Protein AF-A0A354HRS2-F1 (afdb_monomer_lite)

Foldseek 3Di:
DLLQLLLLLLQLDDPPVLVVCVVVVPQLSVVLNVSNVCSVVSNCCSCPVVVVVCCVVVVVVVVVVVVVCVVPDDPCVVVVVVVVVVVVCCVVVVSVVSSVVSNVCSNVSSSVVSNVVSVVCVVPVPPPPPDDDDDDD

Sequence (137 aa):
VVFDIIGVAATAAKMPPLNARAAKKVVGAKQAINLARNSEQVASFCNDVVGDICGIISGSAAAAIVFNLFVNNPNQRYINIITMAFVASLTVGGKGFGKSLAINYSTEILMIVGKIINFAQKLFPFRKAKEGRSNGK

Structure (mmCIF, N/CA/C/O backbone):
data_AF-A0A354HRS2-F1
#
_entry.id   AF-A0A354HRS2-F1
#
loop_
_atom_site.group_PDB
_atom_site.id
_atom_site.type_symbol
_atom_site.label_atom_id
_atom_site.label_alt_id
_atom_site.label_comp_id
_atom_site.label_asym_id
_atom_site.label_entity_id
_atom_site.label_seq_id
_atom_site.pdbx_PDB_ins_code
_atom_site.Cartn_x
_atom_site.Cartn_y
_atom_site.Cartn_z
_atom_site.occupancy
_atom_site.B_iso_or_equiv
_atom_site.auth_seq_id
_atom_site.auth_comp_id
_atom_site.auth_asym_id
_atom_site.auth_atom_id
_atom_site.pdbx_PDB_model_num
ATOM 1 N N . VAL A 1 1 ? 0.220 0.513 -5.775 1.00 65.88 1 VAL A N 1
ATOM 2 C CA . VAL A 1 1 ? -0.676 1.666 -5.493 1.00 65.88 1 VAL A CA 1
ATOM 3 C C . VAL A 1 1 ? -1.704 1.327 -4.416 1.00 65.88 1 VAL A C 1
ATOM 5 O O . VAL A 1 1 ? -1.698 1.987 -3.392 1.00 65.88 1 VAL A O 1
ATOM 8 N N . VAL A 1 2 ? -2.516 0.271 -4.572 1.00 67.81 2 VAL A N 1
ATOM 9 C CA . VAL A 1 2 ? -3.527 -0.133 -3.562 1.00 67.81 2 VAL A CA 1
ATOM 10 C C . VAL A 1 2 ? -2.921 -0.375 -2.172 1.00 67.81 2 VAL A C 1
ATOM 12 O O . VAL A 1 2 ? -3.436 0.113 -1.176 1.00 67.81 2 VAL A O 1
ATOM 15 N N . PHE A 1 3 ? -1.786 -1.070 -2.107 1.00 69.62 3 PHE A N 1
ATOM 16 C CA . PHE A 1 3 ? -1.096 -1.372 -0.850 1.00 69.62 3 PHE A CA 1
ATOM 17 C C . PHE A 1 3 ? -0.517 -0.120 -0.146 1.00 69.62 3 PHE A C 1
ATOM 19 O O . PHE A 1 3 ? -0.574 -0.019 1.075 1.00 69.62 3 PHE A O 1
ATOM 26 N N . ASP A 1 4 ? -0.069 0.882 -0.911 1.00 74.06 4 ASP A N 1
ATOM 27 C CA . ASP A 1 4 ? 0.409 2.180 -0.397 1.00 74.06 4 ASP A CA 1
ATOM 28 C C . ASP A 1 4 ? -0.741 2.975 0.250 1.00 74.06 4 ASP A C 1
ATOM 30 O O . ASP A 1 4 ? -0.608 3.503 1.348 1.00 74.06 4 ASP A O 1
ATOM 34 N N . ILE A 1 5 ? -1.929 2.955 -0.368 1.00 74.62 5 ILE A N 1
ATOM 35 C CA . ILE A 1 5 ? -3.148 3.569 0.188 1.00 74.62 5 ILE A CA 1
ATOM 36 C C . ILE A 1 5 ? -3.537 2.915 1.522 1.00 74.62 5 ILE A C 1
ATOM 38 O O . ILE A 1 5 ? -3.954 3.619 2.437 1.00 74.62 5 ILE A O 1
ATOM 42 N N . ILE A 1 6 ? -3.372 1.594 1.662 1.00 77.31 6 ILE A N 1
ATOM 43 C CA . ILE A 1 6 ? -3.649 0.874 2.917 1.00 77.31 6 ILE A CA 1
ATOM 44 C C . ILE A 1 6 ? -2.643 1.263 4.005 1.00 77.31 6 ILE A C 1
ATOM 46 O O . ILE A 1 6 ? -3.056 1.545 5.129 1.00 77.31 6 ILE A O 1
ATOM 50 N N . GLY A 1 7 ? -1.347 1.310 3.675 1.00 77.81 7 GLY A N 1
ATOM 51 C CA . GLY A 1 7 ? -0.298 1.728 4.611 1.00 77.81 7 GLY A CA 1
ATOM 52 C C . GLY A 1 7 ? -0.507 3.164 5.095 1.00 77.81 7 GLY A C 1
ATOM 53 O O . GLY A 1 7 ? -0.537 3.421 6.293 1.00 77.81 7 GLY A O 1
ATOM 54 N N . VAL A 1 8 ? -0.773 4.087 4.169 1.00 78.94 8 VAL A N 1
ATOM 55 C CA . VAL A 1 8 ? -1.024 5.503 4.481 1.00 78.94 8 VAL A CA 1
ATOM 56 C C . VAL A 1 8 ? -2.328 5.684 5.260 1.00 78.94 8 VAL A C 1
ATOM 58 O O . VAL A 1 8 ? -2.361 6.458 6.214 1.00 78.94 8 VAL A O 1
ATOM 61 N N . ALA A 1 9 ? -3.392 4.951 4.916 1.00 76.50 9 ALA A N 1
ATOM 62 C CA . ALA A 1 9 ? -4.642 4.976 5.674 1.00 76.50 9 ALA A CA 1
ATOM 63 C C . ALA A 1 9 ? -4.462 4.427 7.099 1.00 76.50 9 ALA A C 1
ATOM 65 O O . ALA A 1 9 ? -5.075 4.961 8.021 1.00 76.50 9 ALA A O 1
ATOM 66 N N . ALA A 1 10 ? -3.614 3.409 7.298 1.00 77.12 10 ALA A N 1
ATOM 67 C CA . ALA A 1 10 ? -3.285 2.880 8.624 1.00 77.12 10 ALA A CA 1
ATOM 68 C C . ALA A 1 10 ? -2.571 3.916 9.490 1.00 77.12 10 ALA A C 1
ATOM 70 O O . ALA A 1 10 ? -2.929 4.072 10.656 1.00 77.12 10 ALA A O 1
ATOM 71 N N . THR A 1 11 ? -1.638 4.669 8.912 1.00 78.25 11 THR A N 1
ATOM 72 C CA . THR A 1 11 ? -0.920 5.740 9.616 1.00 78.25 11 THR A CA 1
ATOM 73 C C . THR A 1 11 ? -1.795 6.976 9.854 1.00 78.25 11 THR A C 1
ATOM 75 O O . THR A 1 11 ? -1.674 7.631 10.885 1.00 78.25 11 THR A O 1
ATOM 78 N N . ALA A 1 12 ? -2.708 7.299 8.933 1.00 78.94 12 ALA A N 1
ATOM 79 C CA . ALA A 1 12 ? -3.585 8.471 9.027 1.00 78.94 12 ALA A CA 1
ATOM 80 C C . ALA A 1 12 ? -4.876 8.235 9.840 1.00 78.94 12 ALA A C 1
ATOM 82 O O . ALA A 1 12 ? -5.638 9.178 10.087 1.00 78.94 12 ALA A O 1
ATOM 83 N N . ALA A 1 13 ? -5.178 6.993 10.226 1.00 79.44 13 ALA A N 1
ATOM 84 C CA . ALA A 1 13 ? -6.394 6.667 10.961 1.00 79.44 13 ALA A CA 1
ATOM 85 C C . ALA A 1 13 ? -6.328 7.140 12.421 1.00 79.44 13 ALA A C 1
ATOM 87 O O . ALA A 1 13 ? -5.374 6.877 13.150 1.00 79.44 13 ALA A O 1
ATOM 88 N N . LYS A 1 14 ? -7.393 7.805 12.883 1.00 77.25 14 LYS A N 1
ATOM 89 C CA . LYS A 1 14 ? -7.504 8.285 14.267 1.00 77.25 14 LYS A CA 1
ATOM 90 C C . LYS A 1 14 ? -8.171 7.234 15.160 1.00 77.25 14 LYS A C 1
ATOM 92 O O . LYS A 1 14 ? -9.180 6.634 14.793 1.00 77.25 14 LYS A O 1
ATOM 97 N N . MET A 1 15 ? -7.662 7.069 16.381 1.00 78.06 15 MET A N 1
ATOM 98 C CA . MET A 1 15 ? -8.193 6.115 17.368 1.00 78.06 15 MET A CA 1
ATOM 99 C C . MET A 1 15 ? -9.629 6.417 17.856 1.00 78.06 15 MET A C 1
ATOM 101 O O . MET A 1 15 ? -10.405 5.469 17.975 1.00 78.06 15 MET A O 1
ATOM 105 N N . PRO A 1 16 ? -10.051 7.678 18.102 1.00 81.12 16 PRO A N 1
ATOM 106 C CA . PRO A 1 16 ? -11.408 7.977 18.572 1.00 81.12 16 PRO A CA 1
ATOM 107 C C . PRO A 1 16 ? -12.548 7.452 17.672 1.00 81.12 16 PRO A C 1
ATOM 109 O O . PRO A 1 16 ? -13.427 6.760 18.194 1.00 81.12 16 PRO A O 1
ATOM 112 N N . PRO A 1 17 ? -12.561 7.684 16.339 1.00 81.06 17 PRO A N 1
ATOM 113 C CA . PRO A 1 17 ? -13.627 7.159 15.482 1.00 81.06 17 PRO A CA 1
ATOM 114 C C . PRO A 1 17 ? -13.590 5.627 15.348 1.00 81.06 17 PRO A C 1
ATOM 116 O O . PRO A 1 17 ? -14.645 4.997 15.243 1.00 81.06 17 PRO A O 1
ATOM 119 N N . LEU A 1 18 ? -12.407 5.006 15.413 1.00 81.00 18 LEU A N 1
ATOM 120 C CA . LEU A 1 18 ? -12.265 3.545 15.427 1.00 81.00 18 LEU A CA 1
ATOM 121 C C . LEU A 1 18 ? -12.820 2.928 16.718 1.00 81.00 18 LEU A C 1
ATOM 123 O O . LEU A 1 18 ? -13.590 1.968 16.663 1.00 81.00 18 LEU A O 1
ATOM 127 N N . ASN A 1 19 ? -12.500 3.516 17.872 1.00 82.50 19 ASN A N 1
ATOM 128 C CA . ASN A 1 19 ? -13.007 3.074 19.170 1.00 82.50 19 ASN A CA 1
ATOM 129 C C . ASN A 1 19 ? -14.531 3.231 19.266 1.00 82.50 19 ASN A C 1
ATOM 131 O O . ASN A 1 19 ? -15.204 2.331 19.764 1.00 82.50 19 ASN A O 1
ATOM 135 N N . ALA A 1 20 ? -15.099 4.310 18.716 1.00 83.50 20 ALA A N 1
ATOM 136 C CA . ALA A 1 20 ? -16.551 4.487 18.637 1.00 83.50 20 ALA A CA 1
ATOM 137 C C . ALA A 1 20 ? -17.226 3.396 17.778 1.00 83.50 20 ALA A C 1
ATOM 139 O O . ALA A 1 20 ? -18.258 2.838 18.165 1.00 83.50 20 ALA A O 1
ATOM 140 N N . ARG A 1 21 ? -16.625 3.029 16.634 1.00 80.62 21 ARG A N 1
ATOM 141 C CA . ARG A 1 21 ? -17.107 1.919 15.785 1.00 80.62 21 ARG A CA 1
ATOM 142 C C . ARG A 1 21 ? -16.943 0.554 16.471 1.00 80.62 21 ARG A C 1
ATOM 144 O O . ARG A 1 21 ? -17.807 -0.310 16.318 1.00 80.62 21 ARG A O 1
ATOM 151 N N . ALA A 1 22 ? -15.899 0.362 17.276 1.00 81.62 22 ALA A N 1
ATOM 152 C CA . ALA A 1 22 ? -15.722 -0.848 18.081 1.00 81.62 22 ALA A CA 1
ATOM 153 C C . ALA A 1 22 ? -16.724 -0.946 19.244 1.00 81.62 22 ALA A C 1
ATOM 155 O O . ALA A 1 22 ? -17.246 -2.033 19.495 1.00 81.62 22 ALA A O 1
ATOM 156 N N . ALA A 1 23 ? -17.062 0.172 19.894 1.00 82.75 23 ALA A N 1
ATOM 157 C CA . ALA A 1 23 ? -18.102 0.234 20.925 1.00 82.75 23 ALA A CA 1
ATOM 158 C C . ALA A 1 23 ? -19.485 -0.138 20.361 1.00 82.75 23 ALA A C 1
ATOM 160 O O . ALA A 1 23 ? -20.239 -0.872 20.996 1.00 82.75 23 ALA A O 1
ATOM 161 N N . LYS A 1 24 ? -19.775 0.259 19.111 1.00 84.62 24 LYS A N 1
ATOM 162 C CA . LYS A 1 24 ? -20.959 -0.190 18.352 1.00 84.62 24 LYS A CA 1
ATOM 163 C C . LYS A 1 24 ? -20.866 -1.630 17.817 1.00 84.62 24 LYS A C 1
ATOM 165 O O . LYS A 1 24 ? -21.737 -2.048 17.061 1.00 84.62 24 LYS A O 1
ATOM 170 N N . LYS A 1 25 ? -19.830 -2.394 18.186 1.00 79.56 25 LYS A N 1
ATOM 171 C CA . LYS A 1 25 ? -19.586 -3.780 17.743 1.00 79.56 25 LYS A CA 1
ATOM 172 C C . LYS A 1 25 ? -19.595 -3.947 16.216 1.00 79.56 25 LYS A C 1
ATOM 174 O O . LYS A 1 25 ? -20.019 -4.982 15.703 1.00 79.56 25 LYS A O 1
ATOM 179 N N . VAL A 1 26 ? -19.102 -2.950 15.475 1.00 84.44 26 VAL A N 1
ATOM 180 C CA . VAL A 1 26 ? -19.009 -3.053 14.014 1.00 84.44 26 VAL A CA 1
ATOM 181 C C . VAL A 1 26 ? -18.004 -4.146 13.638 1.00 84.44 26 VAL A C 1
ATOM 183 O O . VAL A 1 26 ? -16.881 -4.198 14.143 1.00 84.44 26 VAL A O 1
ATOM 186 N N . VAL A 1 27 ? -18.415 -5.033 12.734 1.00 79.62 27 VAL A N 1
ATOM 187 C CA . VAL A 1 27 ? -17.596 -6.147 12.239 1.00 79.62 27 VAL A CA 1
ATOM 188 C C . VAL A 1 27 ? -16.290 -5.615 11.635 1.00 79.62 27 VAL A C 1
ATOM 190 O O . VAL A 1 27 ? -16.322 -4.702 10.811 1.00 79.62 27 VAL A O 1
ATOM 193 N N . GLY A 1 28 ? -15.146 -6.178 12.039 1.00 78.88 28 GLY A N 1
ATOM 194 C CA . GLY A 1 28 ? -13.815 -5.760 11.575 1.00 78.88 28 GLY A CA 1
ATOM 195 C C . GLY A 1 28 ? -13.197 -4.572 12.327 1.00 78.88 28 GLY A C 1
ATOM 196 O O . GLY A 1 28 ? -12.040 -4.243 12.075 1.00 78.88 28 GLY A O 1
ATOM 197 N N . ALA A 1 29 ? -13.913 -3.946 13.273 1.00 80.44 29 ALA A N 1
ATOM 198 C CA . ALA A 1 29 ? -13.404 -2.783 14.011 1.00 80.44 29 ALA A CA 1
ATOM 199 C C . ALA A 1 29 ? -12.210 -3.118 14.922 1.00 80.44 29 ALA A C 1
ATOM 201 O O . ALA A 1 29 ? -11.279 -2.325 15.024 1.00 80.44 29 ALA A O 1
ATOM 202 N N . LYS A 1 30 ? -12.189 -4.306 15.545 1.00 79.06 30 LYS A N 1
ATOM 203 C CA . LYS A 1 30 ? -11.044 -4.759 16.359 1.00 79.06 30 LYS A CA 1
ATOM 204 C C . LYS A 1 30 ? -9.780 -4.922 15.512 1.00 79.06 30 LYS A C 1
ATOM 206 O O . LYS A 1 30 ? -8.715 -4.459 15.903 1.00 79.06 30 LYS A O 1
ATOM 211 N N . GLN A 1 31 ? -9.915 -5.526 14.332 1.00 80.94 31 GLN A N 1
ATOM 212 C CA . GLN A 1 31 ? -8.819 -5.693 13.380 1.00 80.94 31 GLN A CA 1
ATOM 213 C C . GLN A 1 31 ? -8.336 -4.345 12.839 1.00 80.94 31 GLN A C 1
ATOM 215 O O . GLN A 1 31 ? -7.132 -4.136 12.754 1.00 80.94 31 GLN A O 1
ATOM 220 N N . ALA A 1 32 ? -9.250 -3.415 12.544 1.00 80.38 32 ALA A N 1
ATOM 221 C CA . ALA A 1 32 ? -8.896 -2.058 12.133 1.00 80.38 32 ALA A CA 1
ATOM 222 C C . ALA A 1 32 ? -8.121 -1.305 13.233 1.00 80.38 32 ALA A C 1
ATOM 224 O O . ALA A 1 32 ? -7.110 -0.677 12.939 1.00 80.38 32 ALA A O 1
ATOM 225 N N . ILE A 1 33 ? -8.522 -1.424 14.507 1.00 83.25 33 ILE A N 1
ATOM 226 C CA . ILE A 1 33 ? -7.769 -0.855 15.642 1.00 83.25 33 ILE A CA 1
ATOM 227 C C . ILE A 1 33 ? -6.369 -1.468 15.739 1.00 83.25 33 ILE A C 1
ATOM 229 O O . ILE A 1 33 ? -5.398 -0.744 15.945 1.00 83.25 33 ILE A O 1
ATOM 233 N N . ASN A 1 34 ? -6.250 -2.788 15.582 1.00 81.56 34 ASN A N 1
ATOM 234 C CA . ASN A 1 34 ? -4.950 -3.454 15.628 1.00 81.56 34 ASN A CA 1
ATOM 235 C C . ASN A 1 34 ? -4.038 -3.012 14.468 1.00 81.56 34 ASN A C 1
ATOM 237 O O . ASN A 1 34 ? -2.843 -2.811 14.658 1.00 81.56 34 ASN A O 1
ATOM 241 N N . LEU A 1 35 ? -4.617 -2.794 13.284 1.00 82.19 35 LEU A N 1
ATOM 242 C CA . LEU A 1 35 ? -3.903 -2.294 12.110 1.00 82.19 35 LEU A CA 1
ATOM 243 C C . LEU A 1 35 ? -3.444 -0.837 12.288 1.00 82.19 35 LEU A C 1
ATOM 245 O O . LEU A 1 35 ? -2.327 -0.510 11.908 1.00 82.19 35 LEU A O 1
ATOM 249 N N . ALA A 1 36 ? -4.267 0.013 12.914 1.00 83.06 36 ALA A N 1
ATOM 250 C CA . ALA A 1 36 ? -3.893 1.388 13.261 1.00 83.06 36 ALA A CA 1
ATOM 251 C C . ALA A 1 36 ? -2.792 1.439 14.337 1.00 83.06 36 ALA A C 1
ATOM 253 O O . ALA A 1 36 ? -1.893 2.275 14.264 1.00 83.06 36 ALA A O 1
ATOM 254 N N . ARG A 1 37 ? -2.832 0.526 15.321 1.00 81.44 37 ARG A N 1
ATOM 255 C CA . ARG A 1 37 ? -1.794 0.406 16.362 1.00 81.44 37 ARG A CA 1
ATOM 256 C C . ARG A 1 37 ? -0.444 -0.030 15.798 1.00 81.44 37 ARG A C 1
ATOM 258 O O . ARG A 1 37 ? 0.569 0.508 16.218 1.00 81.44 37 ARG A O 1
ATOM 265 N N . ASN A 1 38 ? -0.443 -0.950 14.836 1.00 82.50 38 ASN A N 1
ATOM 266 C CA . ASN A 1 38 ? 0.770 -1.422 14.162 1.00 82.50 38 ASN A CA 1
ATOM 267 C C . ASN A 1 38 ? 0.988 -0.723 12.810 1.00 82.50 38 ASN A C 1
ATOM 269 O O . ASN A 1 38 ? 1.541 -1.318 11.884 1.00 82.50 38 ASN A O 1
ATOM 273 N N . SER A 1 39 ? 0.531 0.524 12.678 1.00 80.38 39 SER A N 1
ATOM 274 C CA . SER A 1 39 ? 0.551 1.267 11.413 1.00 80.38 39 SER A CA 1
ATOM 275 C C . SER A 1 39 ? 1.951 1.391 10.819 1.00 80.38 39 SER A C 1
ATOM 277 O O . SER A 1 39 ? 2.105 1.223 9.616 1.00 80.38 39 SER A O 1
ATOM 279 N N . GLU A 1 40 ? 2.974 1.584 11.650 1.00 77.19 40 GLU A N 1
ATOM 280 C CA . GLU A 1 40 ? 4.374 1.669 11.223 1.00 77.19 40 GLU A CA 1
ATOM 281 C C . GLU A 1 40 ? 4.855 0.376 10.542 1.00 77.19 40 GLU A C 1
ATOM 283 O O . GLU A 1 40 ? 5.424 0.404 9.451 1.00 77.19 40 GLU A O 1
ATOM 288 N N . GLN A 1 41 ? 4.525 -0.780 11.123 1.00 79.75 41 GLN A N 1
ATOM 289 C CA . GLN A 1 41 ? 4.892 -2.082 10.569 1.00 79.75 41 GLN A CA 1
ATOM 290 C C . GLN A 1 41 ? 4.104 -2.407 9.291 1.00 79.75 41 GLN A C 1
ATOM 292 O O . GLN A 1 41 ? 4.646 -2.988 8.351 1.00 79.75 41 GLN A O 1
ATOM 297 N N . VAL A 1 42 ? 2.828 -2.014 9.233 1.00 79.88 42 VAL A N 1
ATOM 298 C CA . VAL A 1 42 ? 1.975 -2.175 8.042 1.00 79.88 42 VAL A CA 1
ATOM 299 C C . VAL A 1 42 ? 2.448 -1.266 6.910 1.00 79.88 42 VAL A C 1
ATOM 301 O O . VAL A 1 42 ? 2.496 -1.701 5.762 1.00 79.88 42 VAL A O 1
ATOM 304 N N . ALA A 1 43 ? 2.823 -0.026 7.221 1.00 79.69 43 ALA A N 1
ATOM 305 C CA . ALA A 1 43 ? 3.328 0.932 6.251 1.00 79.69 43 ALA A CA 1
ATOM 306 C C . ALA A 1 43 ? 4.663 0.470 5.654 1.00 79.69 43 ALA A C 1
ATOM 308 O O . ALA A 1 43 ? 4.777 0.445 4.431 1.00 79.69 43 ALA A O 1
ATOM 309 N N . SER A 1 44 ? 5.620 0.028 6.479 1.00 78.31 44 SER A N 1
ATOM 310 C CA . SER A 1 44 ? 6.894 -0.517 5.985 1.00 78.31 44 SER A CA 1
ATOM 311 C C . SER A 1 44 ? 6.690 -1.812 5.191 1.00 78.31 44 SER A C 1
ATOM 313 O O . SER A 1 44 ? 7.223 -1.952 4.097 1.00 78.31 44 SER A O 1
ATOM 315 N N . PHE A 1 45 ? 5.817 -2.725 5.630 1.00 80.12 45 PHE A N 1
ATOM 316 C CA . PHE A 1 45 ? 5.498 -3.913 4.827 1.00 80.12 45 PHE A CA 1
ATOM 317 C C . PHE A 1 45 ? 4.893 -3.543 3.464 1.00 80.12 45 PHE A C 1
ATOM 319 O O . PHE A 1 45 ? 5.264 -4.105 2.431 1.00 80.12 45 PHE A O 1
ATOM 326 N N . CYS A 1 46 ? 3.963 -2.585 3.445 1.00 77.81 46 CYS A N 1
ATOM 327 C CA . CYS A 1 46 ? 3.303 -2.187 2.213 1.00 77.81 46 CYS A CA 1
ATOM 328 C C . CYS A 1 46 ? 4.199 -1.418 1.250 1.00 77.81 46 CYS A C 1
ATOM 330 O O . CYS A 1 46 ? 4.037 -1.549 0.034 1.00 77.81 46 CYS A O 1
ATOM 332 N N . ASN A 1 47 ? 5.060 -0.562 1.786 1.00 76.44 47 ASN A N 1
ATOM 333 C CA . ASN A 1 47 ? 5.884 0.323 0.986 1.00 76.44 47 ASN A CA 1
ATOM 334 C C . ASN A 1 47 ? 7.211 -0.331 0.606 1.00 76.44 47 ASN A C 1
ATOM 336 O O . ASN A 1 47 ? 7.591 -0.246 -0.555 1.00 76.44 47 ASN A O 1
ATOM 340 N N . ASP A 1 48 ? 7.852 -1.031 1.540 1.00 74.81 48 ASP A N 1
ATOM 341 C CA . ASP A 1 48 ? 9.191 -1.579 1.342 1.00 74.81 48 ASP A CA 1
ATOM 342 C C . ASP A 1 48 ? 9.091 -2.996 0.776 1.00 74.81 48 ASP A C 1
ATOM 344 O O . ASP A 1 48 ? 9.464 -3.226 -0.362 1.00 74.81 48 ASP A O 1
ATOM 348 N N . VAL A 1 49 ? 8.452 -3.946 1.466 1.00 77.62 49 VAL A N 1
ATOM 349 C CA . VAL A 1 49 ? 8.437 -5.349 0.993 1.00 77.62 49 VAL A CA 1
ATOM 350 C C . VAL A 1 49 ? 7.674 -5.504 -0.324 1.00 77.62 49 VAL A C 1
ATOM 352 O O . VAL A 1 49 ? 8.175 -6.085 -1.288 1.00 77.62 49 VAL A O 1
ATOM 355 N N . VAL A 1 50 ? 6.447 -4.983 -0.394 1.00 79.62 50 VAL A N 1
ATOM 356 C CA . VAL A 1 50 ? 5.645 -5.075 -1.626 1.00 79.62 50 VAL A CA 1
ATOM 357 C C . VAL A 1 50 ? 6.185 -4.137 -2.708 1.00 79.62 50 VAL A C 1
ATOM 359 O O . VAL A 1 50 ? 6.096 -4.464 -3.894 1.00 79.62 50 VAL A O 1
ATOM 362 N N . GLY A 1 51 ? 6.756 -2.993 -2.321 1.00 77.75 51 GLY A N 1
ATOM 363 C CA . GLY A 1 51 ? 7.388 -2.060 -3.251 1.00 77.75 51 GLY A CA 1
ATOM 364 C C . GLY A 1 51 ? 8.637 -2.641 -3.903 1.00 77.75 51 GLY A C 1
ATOM 365 O O . GLY A 1 51 ? 8.727 -2.611 -5.129 1.00 77.75 51 GLY A O 1
ATOM 366 N N . ASP A 1 52 ? 9.530 -3.239 -3.118 1.00 83.62 52 ASP A N 1
ATOM 367 C CA . ASP A 1 52 ? 10.784 -3.837 -3.578 1.00 83.62 52 ASP A CA 1
ATOM 368 C C . ASP A 1 52 ? 10.520 -5.039 -4.482 1.00 83.62 52 ASP A C 1
ATOM 370 O O . ASP A 1 52 ? 11.064 -5.116 -5.581 1.00 83.62 52 ASP A O 1
ATOM 374 N N . ILE A 1 53 ? 9.611 -5.941 -4.093 1.00 84.06 53 ILE A N 1
ATOM 375 C CA . ILE A 1 53 ? 9.253 -7.103 -4.924 1.00 84.06 53 ILE A CA 1
ATOM 376 C C . ILE A 1 53 ? 8.672 -6.647 -6.267 1.00 84.06 53 ILE A C 1
ATOM 378 O O . ILE A 1 53 ? 9.077 -7.133 -7.325 1.00 84.06 53 ILE A O 1
ATOM 382 N N . CYS A 1 54 ? 7.729 -5.703 -6.245 1.00 80.25 54 CYS A N 1
ATOM 383 C CA . CYS A 1 54 ? 7.083 -5.222 -7.464 1.00 80.25 54 CYS A CA 1
ATOM 384 C C . CYS A 1 54 ? 8.061 -4.421 -8.340 1.00 80.25 54 CYS A C 1
ATOM 386 O O . CYS A 1 54 ? 8.055 -4.562 -9.563 1.00 80.25 54 CYS A O 1
ATOM 388 N N . GLY A 1 55 ? 8.939 -3.631 -7.716 1.00 79.75 55 GLY A N 1
ATOM 389 C CA . GLY A 1 55 ? 9.994 -2.871 -8.379 1.00 79.75 55 GLY A CA 1
ATOM 390 C C . GLY A 1 55 ? 11.025 -3.770 -9.054 1.00 79.75 55 GLY A C 1
ATOM 391 O O . GLY A 1 55 ? 11.345 -3.543 -10.219 1.00 79.75 55 GLY A O 1
ATOM 392 N N . ILE A 1 56 ? 11.481 -4.827 -8.376 1.00 85.62 56 ILE A N 1
ATOM 393 C CA . ILE A 1 56 ? 12.417 -5.809 -8.938 1.00 85.62 56 ILE A CA 1
ATOM 394 C C . ILE A 1 56 ? 11.760 -6.547 -10.104 1.00 85.62 56 ILE A C 1
ATOM 396 O O . ILE A 1 56 ? 12.294 -6.516 -11.207 1.00 85.62 56 ILE A O 1
ATOM 400 N N . ILE A 1 57 ? 10.577 -7.143 -9.912 1.00 85.75 57 ILE A N 1
ATOM 401 C CA . ILE A 1 57 ? 9.903 -7.918 -10.970 1.00 85.75 57 ILE A CA 1
ATOM 402 C C . ILE A 1 57 ? 9.609 -7.038 -12.191 1.00 85.75 57 ILE A C 1
ATOM 404 O O . ILE A 1 57 ? 9.908 -7.425 -13.323 1.00 85.75 57 ILE A O 1
ATOM 408 N N . SER A 1 58 ? 9.062 -5.838 -11.977 1.00 82.69 58 SER A N 1
ATOM 409 C CA . SER A 1 58 ? 8.767 -4.908 -13.069 1.00 82.69 58 SER A CA 1
ATOM 410 C C . SER A 1 58 ? 10.039 -4.394 -13.741 1.00 82.69 58 SER A C 1
ATOM 412 O O . SER A 1 58 ? 10.048 -4.235 -14.960 1.00 82.69 58 SER A O 1
ATOM 414 N N . GLY A 1 59 ? 11.102 -4.131 -12.978 1.00 80.56 59 GLY A N 1
ATOM 415 C CA . GLY A 1 59 ? 12.384 -3.657 -13.496 1.00 80.56 59 GLY A CA 1
ATOM 416 C C . GLY A 1 59 ? 13.094 -4.717 -14.332 1.00 80.56 59 GLY A C 1
ATOM 417 O O . GLY A 1 59 ? 13.541 -4.427 -15.441 1.00 80.56 59 GLY A O 1
ATOM 418 N N . SER A 1 60 ? 13.124 -5.963 -13.856 1.00 84.75 60 SER A N 1
ATOM 419 C CA . SER A 1 60 ? 13.684 -7.101 -14.591 1.00 84.75 60 SER A CA 1
ATOM 420 C C . SER A 1 60 ? 12.898 -7.394 -15.871 1.00 84.75 60 SER A C 1
ATOM 422 O O . SER A 1 60 ? 13.499 -7.587 -16.928 1.00 84.75 60 SER A O 1
ATOM 424 N N . ALA A 1 61 ? 11.561 -7.369 -15.812 1.00 83.56 61 ALA A N 1
ATOM 425 C CA . ALA A 1 61 ? 10.714 -7.560 -16.989 1.00 83.56 61 ALA A CA 1
ATOM 426 C C . ALA A 1 61 ? 10.893 -6.428 -18.014 1.00 83.56 61 ALA A C 1
ATOM 428 O O . ALA A 1 61 ? 11.069 -6.694 -19.203 1.00 83.56 61 ALA A O 1
ATOM 429 N N . ALA A 1 62 ? 10.913 -5.169 -17.563 1.00 78.94 62 ALA A N 1
ATOM 430 C CA . ALA A 1 62 ? 11.151 -4.022 -18.435 1.00 78.94 62 ALA A CA 1
ATOM 431 C C . ALA A 1 62 ? 12.536 -4.090 -19.094 1.00 78.94 62 ALA A C 1
ATOM 433 O O . ALA A 1 62 ? 12.644 -3.869 -20.299 1.00 78.94 62 ALA A O 1
ATOM 434 N N . ALA A 1 63 ? 13.578 -4.464 -18.344 1.00 81.75 63 ALA A N 1
ATOM 435 C CA . ALA A 1 63 ? 14.922 -4.650 -18.884 1.00 81.75 63 ALA A CA 1
ATOM 436 C C . ALA A 1 63 ? 14.963 -5.746 -19.963 1.00 81.75 63 ALA A C 1
ATOM 438 O O . ALA A 1 63 ? 15.539 -5.529 -21.028 1.00 81.75 63 ALA A O 1
ATOM 439 N N . ALA A 1 64 ? 14.294 -6.881 -19.739 1.00 82.44 64 ALA A N 1
ATOM 440 C CA . ALA A 1 64 ? 14.210 -7.966 -20.718 1.00 82.44 64 ALA A CA 1
ATOM 441 C C . ALA A 1 64 ? 13.466 -7.554 -22.002 1.00 82.44 64 ALA A C 1
ATOM 443 O O . ALA A 1 64 ? 13.887 -7.911 -23.106 1.00 82.44 64 ALA A O 1
ATOM 444 N N . ILE A 1 65 ? 12.385 -6.777 -21.873 1.00 77.69 65 ILE A N 1
ATOM 445 C CA . ILE A 1 65 ? 11.618 -6.254 -23.014 1.00 77.69 65 ILE A CA 1
ATOM 446 C C . ILE A 1 65 ? 12.457 -5.247 -23.805 1.00 77.69 65 ILE A C 1
ATOM 448 O O . ILE A 1 65 ? 12.541 -5.349 -25.028 1.00 77.69 65 ILE A O 1
ATOM 452 N N . VAL A 1 66 ? 13.115 -4.306 -23.120 1.00 73.38 66 VAL A N 1
ATOM 453 C CA . VAL A 1 66 ? 13.986 -3.306 -23.757 1.00 73.38 66 VAL A CA 1
ATOM 454 C C . VAL A 1 66 ? 15.138 -3.985 -24.490 1.00 73.38 66 VAL A C 1
ATOM 456 O O . VAL A 1 66 ? 15.422 -3.612 -25.626 1.00 73.38 66 VAL A O 1
ATOM 459 N N . PHE A 1 67 ? 15.752 -5.007 -23.889 1.00 76.75 67 PHE A N 1
ATOM 460 C CA . PHE A 1 67 ? 16.835 -5.769 -24.508 1.00 76.75 67 PHE A CA 1
ATOM 461 C C . PHE A 1 67 ? 16.376 -6.480 -25.792 1.00 76.75 67 PHE A C 1
ATOM 463 O O . PHE A 1 67 ? 17.024 -6.359 -26.829 1.00 76.75 67 PHE A O 1
ATOM 470 N N . ASN A 1 68 ? 15.213 -7.142 -25.763 1.00 73.69 68 ASN A N 1
ATOM 471 C CA . ASN A 1 68 ? 14.640 -7.800 -26.945 1.00 73.69 68 ASN A CA 1
ATOM 472 C C . ASN A 1 68 ? 14.241 -6.816 -28.054 1.00 73.69 68 ASN A C 1
ATOM 474 O O . ASN A 1 68 ? 14.392 -7.122 -29.238 1.00 73.69 68 ASN A O 1
ATOM 478 N N . LEU A 1 69 ? 13.739 -5.632 -27.697 1.00 67.56 69 LEU A N 1
ATOM 479 C CA . LEU A 1 69 ? 13.382 -4.604 -28.676 1.00 67.56 69 LEU A CA 1
ATOM 480 C C . LEU A 1 69 ? 14.609 -3.973 -29.337 1.00 67.56 69 LEU A C 1
ATOM 482 O O . LEU A 1 69 ? 14.578 -3.695 -30.536 1.00 67.56 69 LEU A O 1
ATOM 486 N N . PHE A 1 70 ? 15.683 -3.771 -28.569 1.00 65.56 70 PHE A N 1
ATOM 487 C CA . PHE A 1 70 ? 16.930 -3.189 -29.070 1.00 65.56 70 PHE A CA 1
ATOM 488 C C . PHE A 1 70 ? 17.571 -4.041 -30.169 1.00 65.56 70 PHE A C 1
ATOM 490 O O . PHE A 1 70 ? 18.154 -3.496 -31.101 1.00 65.56 70 PHE A O 1
ATOM 497 N N . VAL A 1 71 ? 17.434 -5.366 -30.070 1.00 67.19 71 VAL A N 1
ATOM 498 C CA . VAL A 1 71 ? 17.962 -6.320 -31.054 1.00 67.19 71 VAL A CA 1
ATOM 499 C C . VAL A 1 71 ? 17.128 -6.342 -32.342 1.00 67.19 71 VAL A C 1
ATOM 501 O O . VAL A 1 71 ? 17.679 -6.595 -33.408 1.00 67.19 71 VAL A O 1
ATOM 504 N N . ASN A 1 72 ? 15.822 -6.052 -32.274 1.00 63.56 72 ASN A N 1
ATOM 505 C CA . ASN A 1 72 ? 14.909 -6.299 -33.394 1.00 63.56 72 ASN A CA 1
ATOM 506 C C . ASN A 1 72 ? 14.534 -5.064 -34.231 1.00 63.56 72 ASN A C 1
ATOM 508 O O . ASN A 1 72 ? 14.316 -5.238 -35.423 1.00 63.56 72 ASN A O 1
ATOM 512 N N . ASN A 1 73 ? 14.436 -3.839 -33.683 1.00 62.28 73 ASN A N 1
ATOM 513 C CA . ASN A 1 73 ? 14.069 -2.649 -34.481 1.00 62.28 73 ASN A CA 1
ATOM 514 C C . ASN A 1 73 ? 14.460 -1.303 -33.814 1.00 62.28 73 ASN A C 1
ATOM 516 O O . ASN A 1 73 ? 13.798 -0.874 -32.866 1.00 62.28 73 ASN A O 1
ATOM 520 N N . PRO A 1 74 ? 15.456 -0.554 -34.333 1.00 64.88 74 PRO A N 1
ATOM 521 C CA . PRO A 1 74 ? 15.919 0.703 -33.725 1.00 64.88 74 PRO A CA 1
ATOM 522 C C . PRO A 1 74 ? 14.977 1.913 -33.914 1.00 64.88 74 PRO A C 1
ATOM 524 O O . PRO A 1 74 ? 15.054 2.868 -33.141 1.00 64.88 74 PRO A O 1
ATOM 527 N N . ASN A 1 75 ? 14.061 1.890 -34.893 1.00 67.56 75 ASN A N 1
ATOM 528 C CA . ASN A 1 75 ? 13.275 3.075 -35.288 1.00 67.56 75 ASN A CA 1
ATOM 529 C C . ASN A 1 75 ? 12.027 3.367 -34.424 1.00 67.56 75 ASN A C 1
ATOM 531 O O . ASN A 1 75 ? 11.502 4.475 -34.467 1.00 67.56 75 ASN A O 1
ATOM 535 N N . GLN A 1 76 ? 11.551 2.420 -33.605 1.00 65.75 76 GLN A N 1
ATOM 536 C CA . GLN A 1 76 ? 10.365 2.610 -32.740 1.00 65.75 76 GLN A CA 1
ATOM 537 C C . GLN A 1 76 ? 10.700 2.996 -31.287 1.00 65.75 76 GLN A C 1
ATOM 539 O O . GLN A 1 76 ? 9.817 3.100 -30.431 1.00 65.75 76 GLN A O 1
ATOM 544 N N . ARG A 1 77 ? 11.980 3.257 -30.994 1.00 69.69 77 ARG A N 1
ATOM 545 C CA . ARG A 1 77 ? 12.482 3.531 -29.640 1.00 69.69 77 ARG A CA 1
ATOM 546 C C . ARG A 1 77 ? 11.839 4.763 -28.993 1.00 69.69 77 ARG A C 1
ATOM 548 O O . ARG A 1 77 ? 11.506 4.722 -27.813 1.00 69.69 77 ARG A O 1
ATOM 555 N N . TYR A 1 78 ? 11.629 5.836 -29.756 1.00 74.88 78 TYR A N 1
ATOM 556 C CA . TYR A 1 78 ? 11.098 7.096 -29.224 1.00 74.88 78 TYR A CA 1
ATOM 557 C C . TYR A 1 78 ? 9.634 6.991 -28.786 1.00 74.88 78 TYR A C 1
ATOM 559 O O . TYR A 1 78 ? 9.286 7.471 -27.711 1.00 74.88 78 TYR A O 1
ATOM 567 N N . ILE A 1 79 ? 8.797 6.307 -29.571 1.00 75.62 79 ILE A N 1
ATOM 568 C CA . ILE A 1 79 ? 7.370 6.137 -29.261 1.00 75.62 79 ILE A CA 1
ATOM 569 C C . ILE A 1 79 ? 7.209 5.316 -27.977 1.00 75.62 79 ILE A C 1
ATOM 571 O O . ILE A 1 79 ? 6.500 5.739 -27.069 1.00 75.62 79 ILE A O 1
ATOM 575 N N . ASN A 1 80 ? 7.952 4.213 -27.836 1.00 74.38 80 ASN A N 1
ATOM 576 C CA . ASN A 1 80 ? 7.887 3.3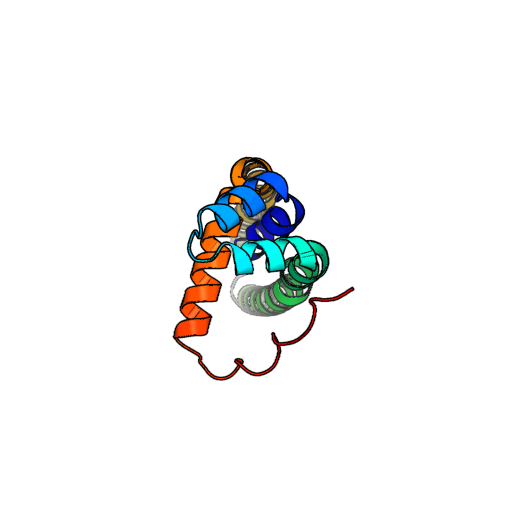85 -26.630 1.00 74.38 80 ASN A CA 1
ATOM 577 C C . ASN A 1 80 ? 8.367 4.103 -25.368 1.00 74.38 80 ASN A C 1
ATOM 579 O O . ASN A 1 80 ? 7.747 3.948 -24.316 1.00 74.38 80 ASN A O 1
ATOM 583 N N . ILE A 1 81 ? 9.434 4.904 -25.456 1.00 79.69 81 ILE A N 1
ATOM 584 C CA . ILE A 1 81 ? 9.923 5.679 -24.308 1.00 79.69 81 ILE A CA 1
ATOM 585 C C . ILE A 1 81 ? 8.874 6.705 -23.874 1.00 79.69 81 ILE A C 1
ATOM 587 O O . ILE A 1 81 ? 8.598 6.818 -22.682 1.00 79.69 81 ILE A O 1
ATOM 591 N N . ILE A 1 82 ? 8.256 7.415 -24.822 1.00 83.00 82 ILE A N 1
ATOM 592 C CA . ILE A 1 82 ? 7.224 8.415 -24.517 1.00 83.00 82 ILE A CA 1
ATOM 593 C C . ILE A 1 82 ? 5.991 7.743 -23.902 1.00 83.00 82 ILE A C 1
ATOM 595 O O . ILE A 1 82 ? 5.493 8.207 -22.877 1.00 83.00 82 ILE A O 1
ATOM 599 N N . THR A 1 83 ? 5.531 6.619 -24.456 1.00 77.69 83 THR A N 1
ATOM 600 C CA . THR A 1 83 ? 4.386 5.878 -23.908 1.00 77.69 83 THR A CA 1
ATOM 601 C C . THR A 1 83 ? 4.685 5.310 -22.516 1.00 77.69 83 THR A C 1
ATOM 603 O O . THR A 1 83 ? 3.856 5.457 -21.619 1.00 77.69 83 THR A O 1
ATOM 606 N N . MET A 1 84 ? 5.874 4.738 -22.280 1.00 80.06 84 MET A N 1
ATOM 607 C CA . MET A 1 84 ? 6.284 4.285 -20.941 1.00 80.06 84 MET A CA 1
ATOM 608 C C . MET A 1 84 ? 6.389 5.440 -19.950 1.00 80.06 84 MET A C 1
ATOM 610 O O . MET A 1 84 ? 5.904 5.311 -18.829 1.00 80.06 84 MET A O 1
ATOM 614 N N . ALA A 1 85 ? 6.987 6.566 -20.345 1.00 80.25 85 ALA A N 1
ATOM 615 C CA . ALA A 1 85 ? 7.106 7.743 -19.490 1.00 80.25 85 ALA A CA 1
ATOM 616 C C . ALA A 1 85 ? 5.727 8.306 -19.119 1.00 80.25 85 ALA A C 1
ATOM 618 O O . ALA A 1 85 ? 5.502 8.677 -17.968 1.00 80.25 85 ALA A O 1
ATOM 619 N N . PHE A 1 86 ? 4.783 8.306 -20.062 1.00 83.69 86 PHE A N 1
ATOM 620 C CA . PHE A 1 86 ? 3.415 8.755 -19.825 1.00 83.69 86 PHE A CA 1
ATOM 621 C C . PHE A 1 86 ? 2.663 7.829 -18.858 1.00 83.69 86 PHE A C 1
ATOM 623 O O . PHE A 1 86 ? 2.094 8.291 -17.868 1.00 83.69 86 PHE A O 1
ATOM 630 N N . VAL A 1 87 ? 2.726 6.511 -19.079 1.00 80.19 87 VAL A N 1
ATOM 631 C CA . VAL A 1 87 ? 2.114 5.515 -18.181 1.00 80.19 87 VAL A CA 1
ATOM 632 C C . VAL A 1 87 ? 2.768 5.542 -16.795 1.00 80.19 87 VAL A C 1
ATOM 634 O O . VAL A 1 87 ? 2.067 5.496 -15.781 1.00 80.19 87 VAL A O 1
ATOM 637 N N . ALA A 1 88 ? 4.095 5.673 -16.722 1.00 79.38 88 ALA A N 1
ATOM 638 C CA . ALA A 1 88 ? 4.828 5.784 -15.465 1.00 79.38 88 ALA A CA 1
ATOM 639 C C . ALA A 1 88 ? 4.459 7.068 -14.710 1.00 79.38 88 ALA A C 1
ATOM 641 O O . ALA A 1 88 ? 4.187 7.005 -13.514 1.00 79.38 88 ALA A O 1
ATOM 642 N N . SER A 1 89 ? 4.373 8.210 -15.398 1.00 80.25 89 SER A N 1
ATOM 643 C CA . SER A 1 89 ? 3.957 9.486 -14.805 1.00 80.25 89 SER A CA 1
ATOM 644 C C . SER A 1 89 ? 2.531 9.420 -14.254 1.00 80.25 89 SER A C 1
ATOM 646 O O . SER A 1 89 ? 2.308 9.800 -13.106 1.00 80.25 89 SER A O 1
ATOM 648 N N . LEU A 1 90 ? 1.583 8.840 -14.999 1.00 78.25 90 LEU A N 1
ATOM 649 C CA . LEU A 1 90 ? 0.217 8.615 -14.510 1.00 78.25 90 LEU A CA 1
ATOM 650 C C . LEU A 1 90 ? 0.188 7.686 -13.288 1.00 78.25 90 LEU A C 1
ATOM 652 O O . LEU A 1 90 ? -0.522 7.944 -12.315 1.00 78.25 90 LEU A O 1
ATOM 656 N N . THR A 1 91 ? 0.999 6.629 -13.300 1.00 73.00 91 THR A N 1
ATOM 657 C CA . THR A 1 91 ? 1.048 5.642 -12.212 1.00 73.00 91 THR A CA 1
ATOM 658 C C . THR A 1 91 ? 1.698 6.206 -10.943 1.00 73.00 91 THR A C 1
ATOM 660 O O . THR A 1 91 ? 1.201 5.986 -9.835 1.00 73.00 91 THR A O 1
ATOM 663 N N . VAL A 1 92 ? 2.802 6.947 -11.082 1.00 72.88 92 VAL A N 1
ATOM 664 C CA . VAL A 1 92 ? 3.539 7.560 -9.964 1.00 72.88 92 VAL A CA 1
ATOM 665 C C . VAL A 1 92 ? 2.810 8.807 -9.458 1.00 72.88 92 VAL A C 1
ATOM 667 O O . VAL A 1 92 ? 2.661 8.969 -8.248 1.00 72.88 92 VAL A O 1
ATOM 670 N N . GLY A 1 93 ? 2.265 9.632 -10.353 1.00 70.81 93 GLY A N 1
ATOM 671 C CA . GLY A 1 93 ? 1.421 10.782 -10.013 1.00 70.81 93 GLY A CA 1
ATOM 672 C C . GLY A 1 93 ? 0.146 10.371 -9.270 1.00 70.81 93 GLY A C 1
ATOM 673 O O . GLY A 1 93 ? -0.242 11.013 -8.291 1.00 70.81 93 GLY A O 1
ATOM 674 N N . GLY A 1 94 ? -0.438 9.224 -9.635 1.00 71.75 94 GLY A N 1
ATOM 675 C CA . GLY A 1 94 ? -1.573 8.628 -8.929 1.00 71.75 94 GLY A CA 1
ATOM 676 C C . GLY A 1 94 ? -1.297 8.292 -7.455 1.00 71.75 94 GLY A C 1
ATOM 677 O O . GLY A 1 94 ? -2.220 8.357 -6.641 1.00 71.75 94 GLY A O 1
ATOM 678 N N . LYS A 1 95 ? -0.040 8.013 -7.060 1.00 72.25 95 LYS A N 1
ATOM 679 C CA . LYS A 1 95 ? 0.320 7.807 -5.639 1.00 72.25 95 LYS A CA 1
ATOM 680 C C . LYS A 1 95 ? 0.125 9.076 -4.804 1.00 72.25 95 LYS A C 1
ATOM 682 O O . LYS A 1 95 ? -0.328 8.9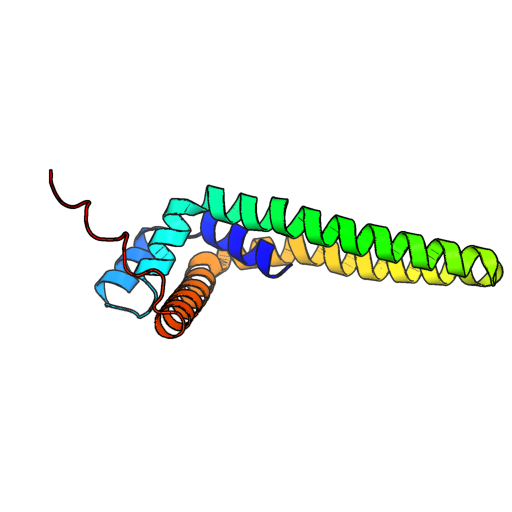85 -3.666 1.00 72.25 95 LYS A O 1
ATOM 687 N N . GLY A 1 96 ? 0.422 10.255 -5.355 1.00 67.06 96 GLY A N 1
ATOM 688 C CA . GLY A 1 96 ? 0.239 11.532 -4.654 1.00 67.06 96 GLY A CA 1
ATOM 689 C C . GLY A 1 96 ? -1.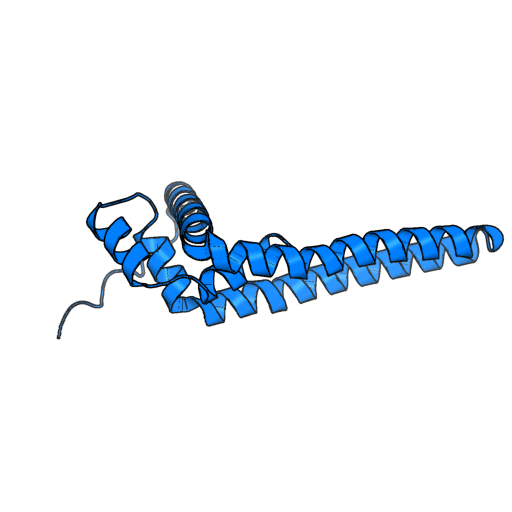236 11.836 -4.386 1.00 67.06 96 GLY A C 1
ATOM 690 O O . GLY A 1 96 ? -1.622 12.141 -3.257 1.00 67.06 96 GLY A O 1
ATOM 691 N N . PHE A 1 97 ? -2.080 11.653 -5.405 1.00 67.56 97 PHE A N 1
ATOM 692 C CA . PHE A 1 97 ? -3.528 11.826 -5.273 1.00 67.56 97 PHE A CA 1
ATOM 693 C C . PHE A 1 97 ? -4.148 10.789 -4.321 1.00 67.56 97 PHE A C 1
ATOM 695 O O . PHE A 1 97 ? -4.949 11.129 -3.447 1.00 67.56 97 PHE A O 1
ATOM 702 N N . GLY A 1 98 ? -3.701 9.532 -4.420 1.00 67.81 98 GLY A N 1
ATOM 703 C CA . GLY A 1 98 ? -4.115 8.446 -3.533 1.00 67.81 98 GLY A CA 1
ATOM 704 C C . GLY A 1 98 ? -3.783 8.700 -2.061 1.00 67.81 98 GLY A C 1
ATOM 705 O O . GLY A 1 98 ? -4.602 8.385 -1.203 1.00 67.81 98 GLY A O 1
ATOM 706 N N . LYS A 1 99 ? -2.642 9.332 -1.752 1.00 72.62 99 LYS A N 1
ATOM 707 C CA . LYS A 1 99 ? -2.272 9.704 -0.374 1.00 72.62 99 LYS A CA 1
ATOM 708 C C . LYS A 1 99 ? -3.211 10.748 0.230 1.00 72.62 99 LYS A C 1
ATOM 710 O O . LYS A 1 99 ? -3.631 10.591 1.372 1.00 72.62 99 LYS A O 1
ATOM 715 N N . SER A 1 100 ? -3.595 11.769 -0.535 1.00 71.88 100 SER A N 1
ATOM 716 C CA . SER A 1 100 ? -4.537 12.795 -0.057 1.00 71.88 100 SER A CA 1
ATOM 717 C C . SER A 1 100 ? -5.933 12.214 0.211 1.00 71.88 100 SER A C 1
ATOM 719 O O . SER A 1 100 ? -6.554 12.495 1.242 1.00 71.88 100 SER A O 1
ATOM 721 N N . LEU A 1 101 ? -6.404 11.316 -0.662 1.00 69.88 101 LEU A N 1
ATOM 722 C CA . LEU A 1 101 ? -7.647 10.571 -0.437 1.00 69.88 101 LEU A CA 1
ATOM 723 C C . LEU A 1 101 ? -7.547 9.620 0.763 1.00 69.88 101 LEU A C 1
ATOM 725 O O . LEU A 1 101 ? -8.485 9.543 1.556 1.00 69.88 101 LEU A O 1
ATOM 729 N N . ALA A 1 102 ? -6.408 8.943 0.932 1.00 72.00 102 ALA A N 1
ATOM 730 C CA . ALA A 1 102 ? -6.159 8.047 2.057 1.00 72.00 102 ALA A CA 1
ATOM 731 C C . ALA A 1 102 ? -6.184 8.778 3.403 1.00 72.00 102 ALA A C 1
ATOM 733 O O . ALA A 1 102 ? -6.634 8.201 4.385 1.00 72.00 102 ALA A O 1
ATOM 734 N N . ILE A 1 103 ? -5.747 10.040 3.458 1.00 74.00 103 ILE A N 1
ATOM 735 C CA . ILE A 1 103 ? -5.787 10.854 4.681 1.00 74.00 103 ILE A CA 1
ATOM 736 C C . ILE A 1 103 ? -7.223 11.285 5.005 1.00 74.00 103 ILE A C 1
ATOM 738 O O . ILE A 1 103 ? -7.654 11.160 6.151 1.00 74.00 103 ILE A O 1
ATOM 742 N N . ASN A 1 104 ? -7.984 11.739 4.003 1.00 74.38 104 ASN A N 1
ATOM 743 C CA . ASN A 1 104 ? -9.363 12.203 4.202 1.00 74.38 104 ASN A CA 1
ATOM 744 C C . ASN A 1 104 ? -10.340 11.059 4.527 1.00 74.38 104 ASN A C 1
ATOM 746 O O . ASN A 1 104 ? 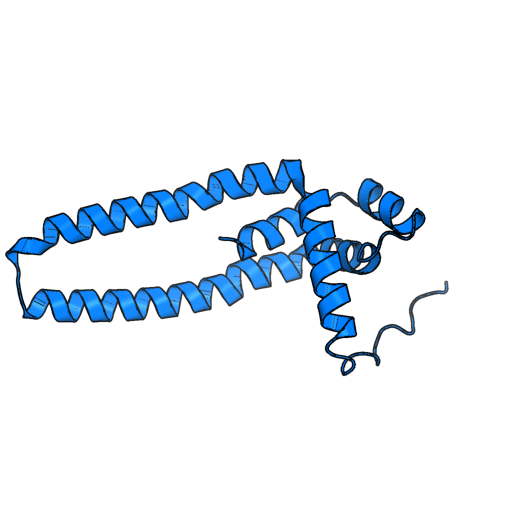-11.230 11.225 5.359 1.00 74.38 104 ASN A O 1
ATOM 750 N N . TYR A 1 105 ? -10.150 9.883 3.921 1.00 76.75 105 TYR A N 1
ATOM 751 C CA . TYR A 1 105 ? -11.007 8.703 4.106 1.00 76.75 105 TYR A CA 1
ATOM 752 C C . TYR A 1 105 ? -10.323 7.568 4.885 1.00 76.75 105 TYR A C 1
ATOM 754 O O . TYR A 1 105 ? -10.745 6.410 4.805 1.00 76.75 105 TYR A O 1
ATOM 762 N N . SER A 1 106 ? -9.301 7.889 5.687 1.00 77.31 106 SER A N 1
ATOM 763 C CA . SER A 1 106 ? -8.458 6.915 6.400 1.00 77.31 106 SER A CA 1
ATOM 764 C C . SER A 1 106 ? -9.266 5.903 7.211 1.00 77.31 106 SER A C 1
ATOM 766 O O . SER A 1 106 ? -9.047 4.698 7.120 1.00 77.31 106 SER A O 1
ATOM 768 N N . THR A 1 107 ? -10.270 6.380 7.949 1.00 78.06 107 THR A N 1
ATOM 769 C CA . THR A 1 107 ? -11.099 5.543 8.830 1.00 78.06 107 THR A CA 1
ATOM 770 C C . THR A 1 107 ? -11.999 4.583 8.047 1.00 78.06 107 THR A C 1
ATOM 772 O O . THR A 1 107 ? -12.212 3.449 8.476 1.00 78.06 107 THR A O 1
ATOM 775 N N . GLU A 1 108 ? -12.530 5.011 6.901 1.00 78.81 108 GLU A N 1
ATOM 776 C CA . GLU A 1 108 ? -13.422 4.194 6.070 1.00 78.81 108 GLU A CA 1
ATOM 777 C C . GLU A 1 108 ? -12.631 3.072 5.385 1.00 78.81 108 GLU A C 1
ATOM 779 O O . GLU A 1 108 ? -13.005 1.899 5.465 1.00 78.81 108 GLU A O 1
ATOM 784 N N . ILE A 1 109 ? -11.475 3.424 4.812 1.00 80.81 109 ILE A N 1
ATOM 785 C CA . ILE A 1 109 ? -10.550 2.489 4.162 1.00 80.81 109 ILE A CA 1
ATOM 786 C C . ILE A 1 109 ? -10.068 1.444 5.170 1.00 80.81 109 ILE A C 1
ATOM 788 O O . ILE A 1 109 ? -10.157 0.244 4.906 1.00 80.81 109 ILE A O 1
ATOM 792 N N . LEU A 1 110 ? -9.639 1.872 6.362 1.00 81.44 110 LEU A N 1
ATOM 793 C CA . LEU A 1 110 ? -9.161 0.946 7.387 1.00 81.44 110 LEU A CA 1
ATOM 794 C C . LEU A 1 110 ? -10.253 -0.008 7.878 1.00 81.44 110 LEU A C 1
ATOM 796 O O . LEU A 1 110 ? -9.979 -1.167 8.180 1.00 81.44 110 LEU A O 1
ATOM 800 N N . MET A 1 111 ? -11.500 0.458 7.933 1.00 82.38 111 MET A N 1
ATOM 801 C CA . MET A 1 111 ? -12.646 -0.373 8.300 1.00 82.38 111 MET A CA 1
ATOM 802 C C . MET A 1 111 ? -12.978 -1.409 7.224 1.00 82.38 111 MET A C 1
ATOM 804 O O . MET A 1 111 ? -13.329 -2.540 7.564 1.00 82.38 111 MET A O 1
ATOM 808 N N . ILE A 1 112 ? -12.844 -1.063 5.941 1.00 82.06 112 ILE A N 1
ATOM 809 C CA . ILE A 1 112 ? -12.984 -2.021 4.834 1.00 82.06 112 ILE A CA 1
ATOM 810 C C . ILE A 1 112 ? -11.877 -3.078 4.920 1.00 82.06 112 ILE A C 1
ATOM 812 O O . ILE A 1 112 ? -12.169 -4.273 4.898 1.00 82.06 112 ILE A O 1
ATOM 816 N N . VAL A 1 113 ? -10.626 -2.657 5.118 1.00 81.38 113 VAL A N 1
ATOM 817 C CA . VAL A 1 113 ? -9.487 -3.575 5.280 1.00 81.38 113 VAL A CA 1
ATOM 818 C C . VAL A 1 113 ? -9.673 -4.467 6.512 1.00 81.38 113 VAL A C 1
ATOM 820 O O . VAL A 1 113 ? -9.516 -5.683 6.425 1.00 81.38 113 VAL A O 1
ATOM 823 N N . GLY A 1 114 ? -10.109 -3.905 7.643 1.00 79.50 114 GLY A N 1
ATOM 824 C CA . GLY A 1 114 ? -10.418 -4.658 8.861 1.00 79.50 114 GLY A CA 1
ATOM 825 C C . GLY A 1 114 ? -11.534 -5.692 8.666 1.00 79.50 114 GLY A C 1
ATOM 826 O O . GLY A 1 114 ? -11.443 -6.804 9.193 1.00 79.50 114 GLY A O 1
ATOM 827 N N . LYS A 1 115 ? -12.562 -5.379 7.863 1.00 82.12 115 LYS A N 1
ATOM 828 C CA . LYS A 1 115 ? -13.608 -6.341 7.467 1.00 82.12 115 LYS A CA 1
ATOM 829 C C . LYS A 1 115 ? -13.051 -7.467 6.601 1.00 82.12 115 LYS A C 1
ATOM 831 O O . LYS A 1 115 ? -13.369 -8.623 6.870 1.00 82.12 115 LYS A O 1
ATOM 836 N N . ILE A 1 116 ? -12.216 -7.144 5.612 1.00 82.00 116 ILE A N 1
ATOM 837 C CA . ILE A 1 116 ? -11.577 -8.134 4.732 1.00 82.00 116 ILE A CA 1
ATOM 838 C C . ILE A 1 116 ? -10.702 -9.082 5.553 1.00 82.00 116 ILE A C 1
ATOM 840 O O . ILE A 1 116 ? -10.820 -10.294 5.406 1.00 82.00 116 ILE A O 1
ATOM 844 N N . ILE A 1 117 ? -9.894 -8.556 6.478 1.00 80.31 117 ILE A N 1
ATOM 845 C CA . ILE A 1 117 ? -9.054 -9.376 7.363 1.00 80.31 117 ILE A CA 1
ATOM 846 C C . ILE A 1 117 ? -9.919 -10.275 8.252 1.00 80.31 117 ILE A C 1
ATOM 848 O O . ILE A 1 117 ? -9.636 -11.462 8.374 1.00 80.31 117 ILE A O 1
ATOM 852 N N . ASN A 1 118 ? -10.997 -9.750 8.842 1.00 79.75 118 ASN A N 1
ATOM 853 C CA . ASN A 1 118 ? -11.904 -10.551 9.669 1.00 79.75 118 ASN A CA 1
ATOM 854 C C . ASN A 1 118 ? -12.618 -11.654 8.861 1.00 79.75 118 ASN A C 1
ATOM 856 O O . ASN A 1 118 ? -12.855 -12.749 9.370 1.00 79.75 118 ASN A O 1
ATOM 860 N N . PHE A 1 119 ? -12.949 -11.382 7.598 1.00 81.12 119 PHE A N 1
ATOM 861 C CA . PHE A 1 119 ? -13.516 -12.375 6.690 1.00 81.12 119 PHE A CA 1
ATOM 862 C C . PHE A 1 119 ? -12.481 -13.441 6.302 1.00 81.12 119 PHE A C 1
ATOM 864 O O . PHE A 1 119 ? -12.759 -14.633 6.411 1.00 81.12 119 PHE A O 1
ATOM 871 N N . ALA A 1 120 ? -11.260 -13.028 5.958 1.00 78.50 120 ALA A N 1
ATOM 872 C CA . ALA A 1 120 ? -10.151 -13.934 5.674 1.00 78.50 120 ALA A CA 1
ATOM 873 C C . ALA A 1 120 ? -9.794 -14.811 6.889 1.00 78.50 120 ALA A C 1
ATOM 875 O O . ALA A 1 120 ? -9.543 -16.000 6.730 1.00 78.50 120 ALA A O 1
ATOM 876 N N . GLN A 1 121 ? -9.848 -14.266 8.109 1.00 72.81 121 GLN A N 1
ATOM 877 C CA . GLN A 1 121 ? -9.651 -15.020 9.356 1.00 72.81 121 GLN A CA 1
ATOM 878 C C . GLN A 1 121 ? -10.764 -16.040 9.618 1.00 72.81 121 GLN A C 1
ATOM 880 O O . GLN A 1 121 ? -10.490 -17.117 10.142 1.00 72.81 121 GLN A O 1
ATOM 885 N N . LYS A 1 122 ? -12.016 -15.732 9.252 1.00 73.50 122 LYS A N 1
ATOM 886 C CA . LYS A 1 122 ? -13.105 -16.721 9.294 1.00 73.50 122 LYS A CA 1
ATOM 887 C C . LYS A 1 122 ? -12.886 -17.858 8.297 1.00 73.50 122 LYS A C 1
ATOM 889 O O . LYS A 1 122 ? -13.273 -18.982 8.592 1.00 73.50 122 LYS A O 1
ATOM 894 N N . LEU A 1 123 ? -12.281 -17.560 7.150 1.00 76.88 123 LEU A N 1
ATOM 895 C CA . LEU A 1 123 ? -12.012 -18.537 6.098 1.00 76.88 123 LEU A CA 1
ATOM 896 C C . LEU A 1 123 ? -10.754 -19.383 6.378 1.00 76.88 123 LEU A C 1
ATOM 898 O O . LEU A 1 123 ? -10.721 -20.556 6.026 1.00 76.88 123 LEU A O 1
ATOM 902 N N . PHE A 1 124 ? -9.751 -18.822 7.063 1.00 65.00 124 PHE A N 1
ATOM 903 C CA . PHE A 1 124 ? -8.521 -19.507 7.480 1.00 65.00 124 PHE A CA 1
ATOM 904 C C . PHE A 1 124 ? -8.444 -19.644 9.017 1.00 65.00 124 PHE A C 1
ATOM 906 O O . PHE A 1 124 ? -7.813 -18.819 9.686 1.00 65.00 124 PHE A O 1
ATOM 913 N N . PRO A 1 125 ? -9.020 -20.709 9.612 1.00 56.16 125 PRO A N 1
ATOM 914 C CA . PRO A 1 125 ? -9.069 -20.904 11.068 1.00 56.16 125 PRO A CA 1
ATOM 915 C C . PRO A 1 125 ? -7.710 -21.226 11.730 1.00 56.16 125 PRO A C 1
ATOM 917 O O . PRO A 1 125 ? -7.630 -21.325 12.955 1.00 56.16 125 PRO A O 1
ATOM 920 N N . PHE A 1 126 ? -6.624 -21.348 10.960 1.00 51.94 126 PHE A N 1
ATOM 921 C CA . PHE A 1 126 ? -5.317 -21.850 11.413 1.00 51.94 126 PHE A CA 1
ATOM 922 C C . PHE A 1 126 ? -4.533 -20.953 12.388 1.00 51.94 126 PHE A C 1
ATOM 924 O O . PHE A 1 126 ? -3.491 -21.368 12.886 1.00 51.94 126 PHE A O 1
ATOM 931 N N . ARG A 1 127 ? -4.993 -19.735 12.707 1.00 50.00 127 ARG A N 1
ATOM 932 C CA . ARG A 1 127 ? -4.194 -18.765 13.490 1.00 50.00 127 ARG A CA 1
ATOM 933 C C . ARG A 1 127 ? -4.781 -18.391 14.856 1.00 50.00 127 ARG A C 1
ATOM 935 O O . ARG A 1 127 ? -4.372 -17.401 15.457 1.00 50.00 127 ARG A O 1
ATOM 942 N N . LYS A 1 128 ? -5.708 -19.201 15.378 1.00 46.38 128 LYS A N 1
ATOM 943 C CA . LYS A 1 128 ? -6.472 -18.941 16.616 1.00 46.38 128 LYS A CA 1
ATOM 944 C C . LYS A 1 128 ? -5.664 -18.952 17.933 1.00 46.38 128 LYS A C 1
ATOM 946 O O . LYS A 1 128 ? -6.257 -18.781 18.990 1.00 46.38 128 LYS A O 1
ATOM 951 N N . ALA A 1 129 ? -4.345 -19.149 17.921 1.00 44.69 129 ALA A N 1
ATOM 952 C CA . ALA A 1 129 ? -3.594 -19.487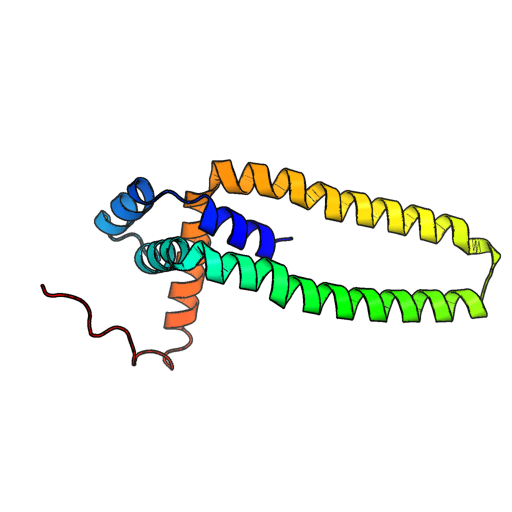 19.136 1.00 44.69 129 ALA A CA 1
ATOM 953 C C . ALA A 1 129 ? -2.920 -18.321 19.895 1.00 44.69 129 ALA A C 1
ATOM 955 O O . ALA A 1 129 ? -2.235 -18.586 20.879 1.00 44.69 129 ALA A O 1
ATOM 956 N N . LYS A 1 130 ? -3.053 -17.043 19.497 1.00 40.56 130 LYS A N 1
ATOM 957 C CA . LYS A 1 130 ? -2.224 -15.975 20.108 1.00 40.56 130 LYS A CA 1
ATOM 958 C C . LYS A 1 130 ? -2.921 -14.649 20.438 1.00 40.56 130 LYS A C 1
ATOM 960 O O . LYS A 1 130 ? -2.311 -13.596 20.327 1.00 40.56 130 LYS A O 1
ATOM 965 N N . GLU A 1 131 ? -4.172 -14.685 20.893 1.00 41.25 131 GLU A N 1
ATOM 966 C CA . GLU A 1 131 ? -4.876 -13.479 21.374 1.00 41.25 131 GLU A CA 1
ATOM 967 C C . GLU A 1 131 ? -5.617 -13.761 22.691 1.00 41.25 131 GLU A C 1
ATOM 969 O O . GLU A 1 131 ? -6.824 -13.588 22.814 1.00 41.25 131 GLU A O 1
ATOM 974 N N . GLY A 1 132 ? -4.880 -14.299 23.670 1.00 39.81 132 GLY A N 1
ATOM 975 C CA . GLY A 1 132 ? -5.422 -14.723 24.965 1.00 39.81 132 GLY A CA 1
ATOM 976 C C . GLY A 1 132 ? -4.873 -14.008 26.201 1.00 39.81 132 GLY A C 1
ATOM 977 O O . GLY A 1 132 ? -5.308 -14.342 27.296 1.00 39.81 132 GLY A O 1
ATOM 978 N N . ARG A 1 133 ? -3.930 -13.059 26.099 1.00 43.03 133 ARG A N 1
ATOM 979 C CA . ARG A 1 133 ? -3.393 -12.362 27.286 1.00 43.03 133 ARG A CA 1
ATOM 980 C C . ARG A 1 133 ? -2.907 -10.950 26.970 1.00 43.03 133 ARG A C 1
ATOM 982 O O . ARG A 1 133 ? -1.781 -10.779 26.527 1.00 43.03 133 ARG A O 1
ATOM 989 N N . SER A 1 134 ? -3.742 -9.955 27.250 1.00 37.53 134 SER A N 1
ATOM 990 C CA . SER A 1 134 ? -3.300 -8.735 27.940 1.00 37.53 134 SER A CA 1
ATOM 991 C C . SER A 1 134 ? -4.534 -7.973 28.427 1.00 37.53 134 SER A C 1
ATOM 993 O O . SER A 1 134 ? -5.071 -7.102 27.747 1.00 37.53 134 SER A O 1
ATOM 995 N N . ASN A 1 135 ? -5.041 -8.403 29.580 1.00 4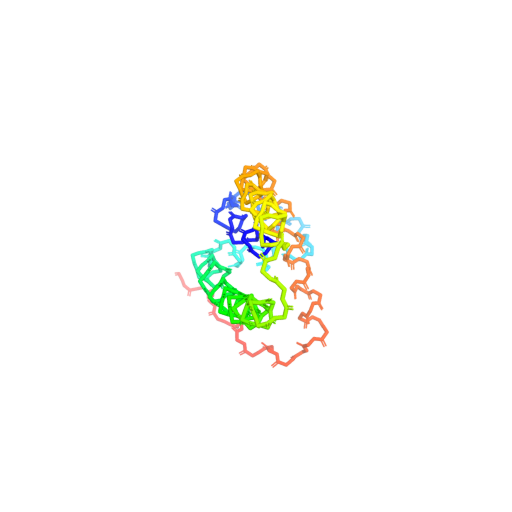0.22 135 ASN A N 1
ATOM 996 C CA . ASN A 1 135 ? -5.907 -7.611 30.442 1.00 40.22 135 ASN A CA 1
ATOM 997 C C . ASN A 1 135 ? -5.416 -7.838 31.881 1.00 40.22 135 ASN A C 1
ATOM 999 O O . ASN A 1 135 ? -5.238 -8.992 32.276 1.00 40.22 135 ASN A O 1
ATOM 1003 N N . GLY A 1 136 ? -5.190 -6.753 32.624 1.00 37.44 136 GLY A N 1
ATOM 1004 C CA . GLY A 1 136 ? -4.635 -6.733 33.985 1.00 37.44 136 GLY A CA 1
ATOM 1005 C C . GLY A 1 136 ? -3.130 -6.436 33.977 1.00 37.44 136 GLY A C 1
ATOM 1006 O O . GLY A 1 136 ? -2.363 -7.226 33.439 1.00 37.44 136 GLY A O 1
ATOM 1007 N N . LYS A 1 137 ? -2.631 -5.332 34.531 1.00 33.47 137 LYS A N 1
ATOM 1008 C CA . LYS A 1 137 ? -3.110 -4.471 35.622 1.00 33.47 137 LYS A CA 1
ATOM 1009 C C . LYS A 1 137 ? -2.796 -3.006 35.337 1.00 33.47 137 LYS A C 1
ATOM 1011 O O . LYS A 1 137 ? -1.803 -2.770 34.616 1.00 33.47 137 LYS A O 1
#

Radius of gyration: 20.54 Å; chains: 1; bounding box: 39×35×71 Å

Secondary structure (DSSP, 8-state):
-HHHHHHHHHHH--HHHHHHHHHTT-TTHHHHHHHHHTHHHHHHIIIIIHHHHHHHHHHHHHHHHHHHHHHH-GGGHHHHHHHHHHHHHHHHHHHHHHHHHHHHTHHHHHHHHHHHHHHHHHH-GGGTTS-------

pLDDT: mean 74.12, std 11.37, range [33.47, 85.75]